Protein AF-A0A0D0A7J7-F1 (afdb_monomer_lite)

Secondary structure (DSSP, 8-state):
---HHHHHHHHHHIIIII--S-HHHHHHHHHHHHTTTHHHHHHHTT--S--HHHHHHHHHHHHHHHHHHH-

Organism: NCBI:txid930992

Structure (mmCIF, N/CA/C/O backbone):
data_AF-A0A0D0A7J7-F1
#
_entry.id   AF-A0A0D0A7J7-F1
#
loop_
_atom_site.group_PDB
_atom_site.id
_atom_site.type_symbol
_atom_site.label_atom_id
_atom_site.label_alt_id
_atom_site.label_comp_id
_atom_site.label_asym_id
_atom_site.label_entity_id
_atom_site.label_seq_id
_atom_site.pdbx_PDB_ins_code
_atom_site.Cartn_x
_atom_site.Cartn_y
_atom_site.Cartn_z
_atom_site.occupancy
_atom_site.B_iso_or_equiv
_atom_site.auth_seq_id
_atom_site.auth_comp_id
_atom_site.auth_asym_id
_atom_site.auth_atom_id
_atom_site.pdbx_PDB_model_num
ATOM 1 N N . MET A 1 1 ? -5.245 11.294 -11.007 1.00 54.41 1 MET A N 1
ATOM 2 C CA . MET A 1 1 ? -4.995 11.836 -9.653 1.00 54.41 1 MET A CA 1
ATOM 3 C C . MET A 1 1 ? -4.378 10.704 -8.855 1.00 54.41 1 MET A C 1
ATOM 5 O O . MET A 1 1 ? -4.944 9.626 -8.900 1.00 54.41 1 MET A O 1
ATOM 9 N N . GLN A 1 2 ? -3.210 10.898 -8.242 1.00 62.16 2 GLN A N 1
ATOM 10 C CA . GLN A 1 2 ? -2.585 9.878 -7.390 1.00 62.16 2 GLN A CA 1
ATOM 11 C C . GLN A 1 2 ? -3.134 10.045 -5.974 1.00 62.16 2 GLN A C 1
ATOM 13 O O . GLN A 1 2 ? -2.855 11.052 -5.324 1.00 62.16 2 GLN A O 1
ATOM 18 N N . THR A 1 3 ? -3.971 9.108 -5.540 1.00 80.62 3 THR A N 1
ATOM 19 C CA . THR A 1 3 ? -4.662 9.152 -4.238 1.00 80.62 3 THR A CA 1
ATOM 20 C C . THR A 1 3 ? -4.087 8.166 -3.224 1.00 80.62 3 THR A C 1
ATOM 22 O O . THR A 1 3 ? -4.462 8.213 -2.053 1.00 80.62 3 THR A O 1
ATOM 25 N N . GLY A 1 4 ? -3.126 7.337 -3.636 1.00 85.94 4 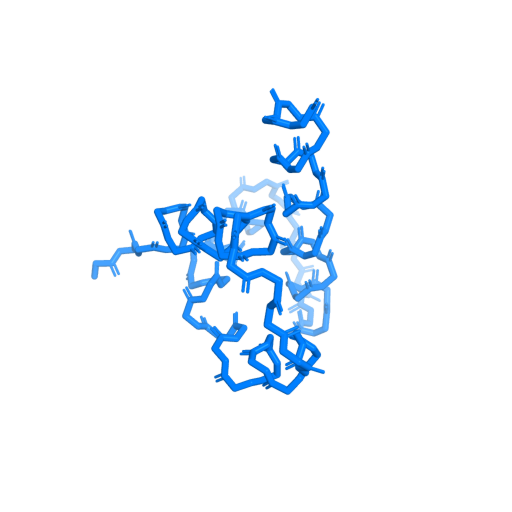GLY A N 1
ATOM 26 C CA . GLY A 1 4 ? -2.505 6.282 -2.844 1.00 85.94 4 GLY A CA 1
ATOM 27 C C . GLY A 1 4 ? -2.036 6.703 -1.450 1.00 85.94 4 GLY A C 1
ATOM 28 O O . GLY A 1 4 ? -2.359 5.996 -0.500 1.00 85.94 4 GLY A O 1
ATOM 29 N N . PRO A 1 5 ? -1.357 7.853 -1.246 1.00 89.38 5 PRO A N 1
ATOM 30 C CA . PRO A 1 5 ? -0.975 8.289 0.098 1.00 89.38 5 PRO A CA 1
ATOM 31 C C . PRO A 1 5 ? -2.175 8.477 1.032 1.00 89.38 5 PRO A C 1
ATOM 33 O O . PRO A 1 5 ? -2.196 7.891 2.108 1.00 89.38 5 PRO A O 1
ATOM 36 N N . GLY A 1 6 ? -3.202 9.210 0.592 1.00 90.50 6 GLY A N 1
ATOM 37 C CA . GLY A 1 6 ? -4.397 9.449 1.404 1.00 90.50 6 GLY A CA 1
ATOM 38 C C . GLY A 1 6 ? -5.225 8.182 1.622 1.00 90.50 6 GLY A C 1
ATOM 39 O O . GLY A 1 6 ? -5.784 7.989 2.696 1.00 90.50 6 GLY A O 1
ATOM 40 N N . LEU A 1 7 ? -5.266 7.280 0.635 1.00 92.88 7 LEU A N 1
ATOM 41 C CA . LEU A 1 7 ? -5.925 5.983 0.786 1.00 92.88 7 LEU A CA 1
ATOM 42 C C . LEU A 1 7 ? -5.188 5.066 1.768 1.00 92.88 7 LEU A C 1
ATOM 44 O O . LEU A 1 7 ? -5.848 4.353 2.516 1.00 92.88 7 LEU A O 1
ATOM 48 N N . ARG A 1 8 ? -3.849 5.106 1.818 1.00 94.19 8 ARG A N 1
ATOM 49 C CA . ARG A 1 8 ? -3.065 4.394 2.842 1.00 94.19 8 ARG A CA 1
ATOM 50 C C . ARG A 1 8 ? -3.362 4.921 4.242 1.00 94.19 8 ARG A C 1
ATOM 52 O O . ARG A 1 8 ? -3.591 4.113 5.137 1.00 94.19 8 ARG A O 1
ATOM 59 N N . ASP A 1 9 ? -3.422 6.239 4.418 1.00 92.38 9 ASP A N 1
ATOM 60 C CA . ASP A 1 9 ? -3.756 6.852 5.711 1.00 92.38 9 ASP A CA 1
ATOM 61 C C . ASP A 1 9 ? -5.187 6.499 6.150 1.00 92.38 9 ASP A C 1
ATOM 63 O O . ASP A 1 9 ? -5.426 6.128 7.303 1.00 92.38 9 ASP A O 1
ATOM 67 N N . LEU A 1 10 ? -6.145 6.542 5.217 1.00 92.88 10 LEU A N 1
ATOM 68 C CA . LEU A 1 10 ? -7.528 6.142 5.471 1.00 92.88 10 LEU A CA 1
ATOM 69 C C . LEU A 1 10 ? -7.619 4.657 5.841 1.00 92.88 10 LEU A C 1
ATOM 71 O O . LEU A 1 10 ? -8.287 4.304 6.809 1.00 92.88 10 LEU A O 1
ATOM 75 N N . PHE A 1 11 ? -6.933 3.788 5.099 1.00 94.25 11 PHE A N 1
ATOM 76 C CA . PHE A 1 11 ? -6.910 2.357 5.379 1.00 94.25 11 PHE A CA 1
ATOM 77 C C . PHE A 1 11 ? -6.282 2.069 6.752 1.00 94.25 11 PHE A C 1
ATOM 79 O O . PHE A 1 11 ? -6.865 1.330 7.539 1.00 94.25 11 PHE A O 1
ATOM 86 N N . ALA A 1 12 ? -5.165 2.720 7.098 1.00 93.75 12 ALA A N 1
ATOM 87 C CA . ALA A 1 12 ? -4.557 2.622 8.427 1.00 93.75 12 ALA A CA 1
ATOM 88 C C . ALA A 1 12 ? -5.514 3.081 9.540 1.00 93.75 12 ALA A C 1
ATOM 90 O O . ALA A 1 12 ? -5.650 2.410 10.560 1.00 93.75 12 ALA A O 1
ATOM 91 N N . THR A 1 13 ? -6.236 4.181 9.315 1.00 92.88 13 THR A N 1
ATOM 92 C CA . THR A 1 13 ? -7.273 4.679 10.233 1.00 92.88 13 THR A CA 1
ATOM 93 C C . THR A 1 13 ? -8.378 3.637 10.431 1.00 92.88 13 THR A C 1
ATOM 95 O O . THR A 1 13 ? -8.768 3.363 11.565 1.00 92.88 13 THR A O 1
ATOM 98 N N . MET A 1 14 ? -8.857 2.998 9.357 1.00 92.62 14 MET A N 1
ATOM 99 C CA . MET A 1 14 ? -9.849 1.924 9.477 1.00 92.62 14 MET A CA 1
ATOM 100 C C . MET A 1 14 ? -9.316 0.752 10.306 1.00 92.62 14 MET A C 1
ATOM 102 O O . MET A 1 14 ? -10.037 0.245 11.163 1.00 92.62 14 MET A O 1
ATOM 106 N N . LEU A 1 15 ? -8.062 0.343 10.092 1.00 92.25 15 LEU A N 1
ATOM 107 C CA . LEU A 1 15 ? -7.447 -0.741 10.861 1.00 92.25 15 LEU A CA 1
ATOM 108 C C . LEU A 1 15 ? -7.355 -0.415 12.359 1.00 92.25 15 LEU A C 1
ATOM 110 O O . LEU A 1 15 ? -7.684 -1.272 13.173 1.00 92.25 15 LEU A O 1
ATOM 114 N N . LEU A 1 16 ? -6.953 0.809 12.716 1.00 91.12 16 LEU A N 1
ATOM 115 C CA . LEU A 1 16 ? -6.752 1.223 14.110 1.00 91.12 16 LEU A CA 1
ATOM 116 C C . LEU A 1 16 ? -8.058 1.480 14.867 1.00 91.12 16 LEU A C 1
ATOM 118 O O . LEU A 1 16 ? -8.166 1.145 16.043 1.00 91.12 16 LEU A O 1
ATOM 122 N N . PHE A 1 17 ? -9.041 2.107 14.219 1.00 91.44 17 PHE A N 1
ATOM 123 C CA . PHE A 1 17 ? -10.223 2.616 14.920 1.00 91.44 17 PHE A CA 1
ATOM 124 C C . PHE A 1 17 ? -11.492 1.823 14.615 1.00 91.44 17 PHE A C 1
ATOM 126 O O . PHE A 1 17 ? -12.360 1.703 15.478 1.00 91.44 17 PHE A O 1
ATOM 133 N N . CYS A 1 18 ? -11.614 1.257 13.414 1.00 90.19 18 CYS A N 1
ATOM 134 C CA . CYS A 1 18 ? -12.835 0.578 12.980 1.00 90.19 18 CYS A CA 1
ATOM 135 C C . CYS A 1 18 ? -12.772 -0.945 13.126 1.00 90.19 18 CYS A C 1
ATOM 137 O O . CYS A 1 18 ? -13.823 -1.574 13.052 1.00 90.19 18 CYS A O 1
ATOM 139 N N . HIS A 1 19 ? -11.581 -1.522 13.340 1.00 86.81 19 HIS A N 1
ATOM 140 C CA . HIS A 1 19 ? -11.365 -2.962 13.541 1.00 86.81 19 HIS A CA 1
ATOM 141 C C . HIS A 1 19 ? -12.166 -3.821 12.543 1.00 86.81 19 HIS A C 1
ATOM 143 O O . HIS A 1 19 ? -13.041 -4.595 12.950 1.00 86.81 19 HIS A O 1
ATOM 149 N N . PRO A 1 20 ? -11.936 -3.656 11.224 1.00 90.69 20 PRO A N 1
ATOM 150 C CA . PRO A 1 20 ? -12.697 -4.376 10.213 1.00 90.69 20 PRO A CA 1
ATOM 151 C C . PRO A 1 20 ? -12.588 -5.883 10.445 1.00 90.69 20 PRO A C 1
ATOM 153 O O . PRO A 1 20 ? -11.520 -6.392 10.770 1.00 90.69 20 PRO A O 1
ATOM 156 N N . SER A 1 21 ? -13.685 -6.614 10.243 1.00 91.44 21 SER A N 1
ATOM 157 C CA . SER A 1 21 ? -13.712 -8.058 10.510 1.00 91.44 21 SER A CA 1
ATOM 158 C C . SER A 1 21 ? -12.814 -8.876 9.572 1.00 91.44 21 SER A C 1
ATOM 160 O O . SER A 1 21 ? -12.463 -9.997 9.918 1.00 91.44 21 SER A O 1
ATOM 162 N N . GLN A 1 22 ? -12.484 -8.341 8.388 1.00 92.88 22 GLN A N 1
ATOM 163 C CA . GLN A 1 22 ? -11.684 -8.995 7.340 1.00 92.88 22 GLN A CA 1
ATOM 164 C C . GLN A 1 22 ? -10.776 -7.968 6.623 1.00 92.88 22 GLN A C 1
ATOM 166 O O . GLN A 1 22 ? -11.054 -7.575 5.481 1.00 92.88 22 GLN A O 1
ATOM 171 N N . PRO A 1 23 ? -9.723 -7.452 7.284 1.00 91.94 23 PRO A N 1
ATOM 172 C CA . PRO A 1 23 ? -8.821 -6.451 6.707 1.00 91.94 23 PRO A CA 1
ATOM 173 C C . PRO A 1 23 ? -8.097 -6.940 5.444 1.00 91.94 23 PRO A C 1
ATOM 175 O O . PRO A 1 23 ? -7.835 -6.154 4.536 1.00 91.94 23 PRO A O 1
ATOM 178 N N . GLU A 1 24 ? -7.809 -8.235 5.348 1.00 93.50 24 GLU A N 1
ATOM 179 C CA . GLU A 1 24 ? -7.152 -8.873 4.208 1.00 93.50 24 GLU A CA 1
ATOM 180 C C . GLU A 1 24 ? -8.014 -8.869 2.940 1.00 93.50 24 GLU A C 1
ATOM 182 O O . GLU A 1 24 ? -7.495 -8.693 1.834 1.00 93.50 24 GLU A O 1
ATOM 187 N N . VAL A 1 25 ? -9.336 -9.014 3.086 1.00 95.00 25 VAL A N 1
ATOM 188 C CA . VAL A 1 25 ? -10.274 -8.934 1.959 1.00 95.00 25 VAL A CA 1
ATOM 189 C C . VAL A 1 25 ? -10.321 -7.504 1.436 1.00 95.00 25 VAL A C 1
ATOM 191 O O . VAL A 1 25 ? -10.175 -7.292 0.232 1.00 95.00 25 VAL A O 1
ATOM 194 N N . LEU A 1 26 ? -10.429 -6.535 2.349 1.00 93.12 26 LEU A N 1
ATOM 195 C CA . LEU A 1 26 ? -10.443 -5.114 2.015 1.00 93.12 26 LEU A CA 1
ATOM 196 C C . LEU A 1 26 ? -9.127 -4.686 1.349 1.00 93.12 26 LEU A C 1
ATOM 198 O O . LEU A 1 26 ? -9.135 -3.991 0.336 1.00 93.12 26 LEU A O 1
ATOM 202 N N . TRP A 1 27 ? -7.987 -5.157 1.861 1.00 94.75 27 TRP A N 1
ATOM 203 C CA . TRP A 1 27 ? -6.693 -4.938 1.223 1.00 94.75 27 TRP A CA 1
ATOM 204 C C . TRP A 1 27 ? -6.668 -5.498 -0.200 1.00 94.75 27 TRP A C 1
ATOM 206 O O . TRP A 1 27 ? -6.332 -4.777 -1.133 1.00 94.75 27 TRP A O 1
ATOM 216 N N . ARG A 1 28 ? -7.048 -6.765 -0.402 1.00 94.44 28 ARG A N 1
ATOM 217 C CA . ARG A 1 28 ? -7.010 -7.401 -1.729 1.00 94.44 28 ARG A CA 1
ATOM 218 C C . ARG A 1 28 ? -7.879 -6.672 -2.756 1.00 94.44 28 ARG A C 1
ATOM 220 O O . ARG A 1 28 ? -7.489 -6.600 -3.918 1.00 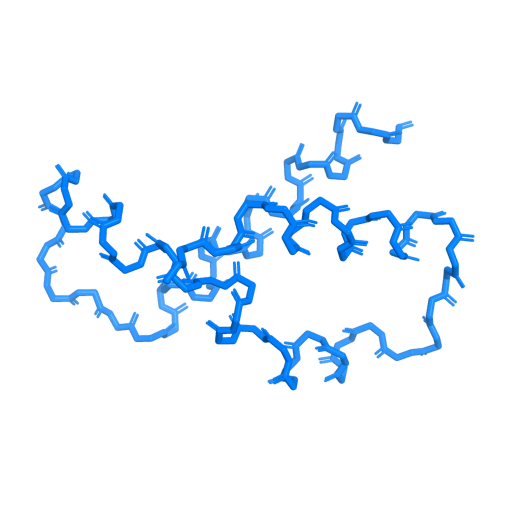94.44 28 ARG A O 1
ATOM 227 N N . GLU A 1 29 ? -9.021 -6.144 -2.331 1.00 94.62 29 GLU A N 1
ATOM 228 C CA . GLU A 1 29 ? -9.943 -5.398 -3.188 1.00 94.62 29 GLU A CA 1
ATOM 229 C C . GLU A 1 29 ? -9.393 -4.013 -3.564 1.00 94.62 29 GLU A C 1
ATOM 231 O O . GLU A 1 29 ? -9.416 -3.634 -4.734 1.00 94.62 29 GLU A O 1
ATOM 236 N N . PHE A 1 30 ? -8.821 -3.279 -2.603 1.00 92.88 30 PHE A N 1
ATOM 237 C CA . PHE A 1 30 ? -8.427 -1.879 -2.800 1.00 92.88 30 PHE A CA 1
ATOM 238 C C . PHE A 1 30 ? -6.922 -1.647 -3.009 1.00 92.88 30 PHE A C 1
ATOM 240 O O . PHE A 1 30 ? -6.527 -0.521 -3.319 1.00 92.88 30 PHE A O 1
ATOM 247 N N . ARG A 1 31 ? -6.062 -2.672 -2.911 1.00 93.75 31 ARG A N 1
ATOM 248 C CA . ARG A 1 31 ? -4.588 -2.547 -3.003 1.00 93.75 31 ARG A CA 1
ATOM 249 C C . ARG A 1 31 ? -4.096 -1.810 -4.247 1.00 93.75 31 ARG A C 1
ATOM 251 O O . ARG A 1 31 ? -3.125 -1.068 -4.153 1.00 93.75 31 ARG A O 1
ATOM 258 N N . HIS A 1 32 ? -4.774 -1.954 -5.389 1.00 93.12 32 HIS A N 1
ATOM 259 C CA . HIS A 1 32 ? -4.413 -1.242 -6.620 1.00 93.12 32 HIS A CA 1
ATOM 260 C C . HIS A 1 32 ? -4.590 0.276 -6.484 1.00 93.12 32 HIS A C 1
ATOM 262 O O . HIS A 1 32 ? -3.754 1.034 -6.965 1.00 93.12 32 HIS A O 1
ATOM 268 N N . HIS A 1 33 ? -5.640 0.723 -5.792 1.00 92.44 33 HIS A N 1
ATOM 269 C CA . HIS A 1 33 ? -5.876 2.141 -5.518 1.00 92.44 33 HIS A CA 1
ATOM 270 C C . HIS A 1 33 ? -4.974 2.653 -4.395 1.00 92.44 33 HIS A C 1
ATOM 272 O O . HIS A 1 33 ? -4.394 3.730 -4.498 1.00 92.44 33 HIS A O 1
ATOM 278 N N . ILE A 1 34 ? -4.794 1.847 -3.347 1.00 93.25 34 ILE A N 1
ATOM 279 C CA . ILE A 1 34 ? -3.914 2.164 -2.218 1.00 93.25 34 ILE A CA 1
ATOM 280 C C . ILE A 1 34 ? -2.449 2.310 -2.676 1.00 93.25 34 ILE A C 1
ATOM 282 O O . ILE A 1 34 ? -1.688 3.077 -2.086 1.00 93.25 34 ILE A O 1
ATOM 286 N N . CYS A 1 35 ? -2.051 1.611 -3.742 1.00 94.06 35 CYS A N 1
ATOM 287 C CA . CYS A 1 35 ? -0.690 1.608 -4.280 1.00 94.06 35 CYS A CA 1
ATOM 288 C C . CYS A 1 35 ? -0.536 2.363 -5.616 1.00 94.06 35 CYS A C 1
ATOM 290 O O . CYS A 1 35 ? 0.497 2.209 -6.273 1.00 94.06 35 CYS A O 1
ATOM 292 N N . ASP A 1 36 ? -1.522 3.174 -6.023 1.00 91.25 36 ASP A N 1
ATOM 293 C CA . ASP A 1 36 ? -1.585 3.806 -7.356 1.00 91.25 36 ASP A CA 1
ATOM 294 C C . ASP A 1 36 ? -0.362 4.685 -7.705 1.00 91.25 36 ASP A C 1
ATOM 296 O O . ASP A 1 36 ? 0.010 4.849 -8.869 1.00 91.25 36 ASP A O 1
ATOM 300 N N . ASP A 1 37 ? 0.309 5.222 -6.690 1.00 92.31 37 ASP A N 1
ATOM 301 C CA . ASP A 1 37 ? 1.467 6.098 -6.798 1.00 92.31 37 ASP A CA 1
ATOM 302 C C . ASP A 1 37 ? 2.803 5.358 -6.674 1.00 92.31 37 ASP A C 1
ATOM 304 O O . ASP A 1 37 ? 3.848 5.888 -7.069 1.00 92.31 37 ASP A O 1
ATOM 308 N N . LEU A 1 38 ? 2.793 4.133 -6.143 1.00 90.56 38 LEU A N 1
ATOM 309 C CA . LEU A 1 38 ? 4.010 3.407 -5.780 1.00 90.56 38 LEU A CA 1
ATOM 310 C C . LEU A 1 38 ? 4.795 2.950 -7.001 1.00 90.56 38 LEU A C 1
ATOM 312 O O . LEU A 1 38 ? 6.018 3.055 -6.995 1.00 90.56 38 LEU A O 1
ATOM 316 N N . ALA A 1 39 ? 4.112 2.544 -8.073 1.00 88.38 39 ALA A N 1
ATOM 317 C CA . ALA A 1 39 ? 4.763 2.179 -9.330 1.00 88.38 39 ALA A CA 1
ATOM 318 C C . ALA A 1 39 ? 5.639 3.325 -9.866 1.00 88.38 39 ALA A C 1
ATOM 320 O O . ALA A 1 39 ? 6.798 3.124 -10.231 1.00 88.38 39 ALA A O 1
ATOM 321 N N . TYR A 1 40 ? 5.102 4.549 -9.871 1.00 88.56 40 TYR A N 1
ATOM 322 C CA . TYR A 1 40 ? 5.831 5.735 -10.316 1.00 88.56 40 TYR A CA 1
ATOM 323 C C . TYR A 1 40 ? 6.974 6.090 -9.359 1.00 88.56 40 TYR A C 1
ATOM 325 O O . TYR A 1 40 ? 8.096 6.337 -9.801 1.00 88.56 40 TYR A O 1
ATOM 333 N N . ARG A 1 41 ? 6.719 6.061 -8.045 1.00 88.69 41 ARG A N 1
ATOM 334 C CA . ARG A 1 41 ? 7.741 6.346 -7.028 1.00 88.69 41 ARG A CA 1
ATOM 335 C C . ARG A 1 41 ? 8.912 5.372 -7.107 1.00 88.69 41 ARG A C 1
ATOM 337 O O . ARG A 1 41 ? 10.057 5.811 -7.132 1.00 88.69 41 ARG A O 1
AT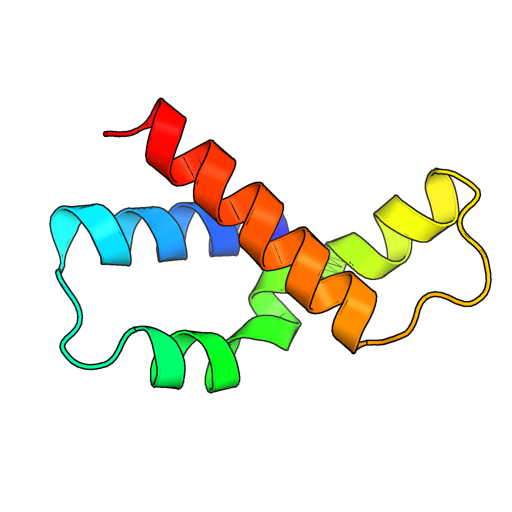OM 344 N N . LEU A 1 42 ? 8.648 4.073 -7.199 1.00 88.88 42 LEU A N 1
ATOM 345 C CA . LEU A 1 42 ? 9.688 3.048 -7.282 1.00 88.88 42 LEU A CA 1
ATOM 346 C C . LEU A 1 42 ? 10.533 3.205 -8.555 1.00 88.88 42 LEU A C 1
ATOM 348 O O . LEU A 1 42 ? 11.760 3.162 -8.469 1.00 88.88 42 LEU A O 1
ATOM 352 N N . ARG A 1 43 ? 9.907 3.509 -9.701 1.00 88.56 43 ARG A N 1
ATOM 353 C CA . ARG A 1 43 ? 10.632 3.839 -10.941 1.00 88.56 43 ARG A CA 1
ATOM 354 C C . ARG A 1 43 ? 11.496 5.090 -10.793 1.00 88.56 43 ARG A C 1
ATOM 356 O O . ARG A 1 43 ? 12.648 5.081 -11.207 1.00 88.56 43 ARG A O 1
ATOM 363 N N . SER A 1 44 ? 10.983 6.145 -10.152 1.00 88.00 44 SER A N 1
ATOM 364 C CA . SER A 1 44 ? 11.762 7.370 -9.896 1.00 88.00 44 SER A CA 1
ATOM 365 C C . SER A 1 44 ? 12.961 7.151 -8.963 1.00 88.00 44 SER A C 1
ATOM 367 O O . SER A 1 44 ? 13.930 7.898 -9.028 1.00 88.00 44 SER A O 1
ATOM 369 N N . MET A 1 45 ? 12.931 6.096 -8.141 1.00 87.50 45 MET A N 1
ATOM 370 C CA . MET A 1 45 ? 14.055 5.659 -7.304 1.00 87.50 45 MET A CA 1
ATOM 371 C C . MET A 1 45 ? 15.050 4.751 -8.051 1.00 87.50 45 MET A C 1
ATOM 373 O O . MET A 1 45 ? 15.932 4.171 -7.423 1.00 87.50 45 MET A O 1
ATOM 377 N N . GLY A 1 46 ? 14.911 4.601 -9.372 1.00 87.94 46 GLY A N 1
ATOM 378 C CA . GLY A 1 46 ? 15.802 3.788 -10.202 1.00 87.94 46 GLY A CA 1
ATOM 379 C C . GLY A 1 46 ? 15.546 2.284 -10.109 1.00 87.94 46 GLY A C 1
ATOM 380 O O . GLY A 1 46 ? 16.398 1.500 -10.520 1.00 87.94 46 GLY A O 1
ATOM 381 N N . ARG A 1 47 ? 14.396 1.853 -9.567 1.00 85.25 47 ARG A N 1
ATOM 382 C CA . ARG A 1 47 ? 14.000 0.443 -9.633 1.00 85.25 47 ARG A CA 1
ATOM 383 C C . ARG A 1 47 ? 13.341 0.162 -10.976 1.00 85.25 47 ARG A C 1
ATOM 385 O O . ARG A 1 47 ? 12.226 0.606 -11.247 1.00 85.25 47 ARG A O 1
ATOM 392 N N . GLU A 1 48 ? 14.046 -0.582 -11.811 1.00 81.19 48 GLU A N 1
ATOM 393 C CA . GLU A 1 48 ? 13.531 -1.107 -13.070 1.00 81.19 48 GLU A CA 1
ATOM 394 C C . GLU A 1 48 ? 12.947 -2.512 -12.850 1.00 81.19 48 GLU A C 1
ATOM 396 O O . GLU A 1 48 ? 13.319 -3.203 -11.905 1.00 81.19 48 GLU A O 1
ATOM 401 N N . HIS A 1 49 ? 12.006 -2.924 -13.705 1.00 83.56 49 HIS A N 1
ATOM 402 C CA . HIS A 1 49 ? 11.406 -4.272 -13.701 1.00 83.56 49 HIS A CA 1
AT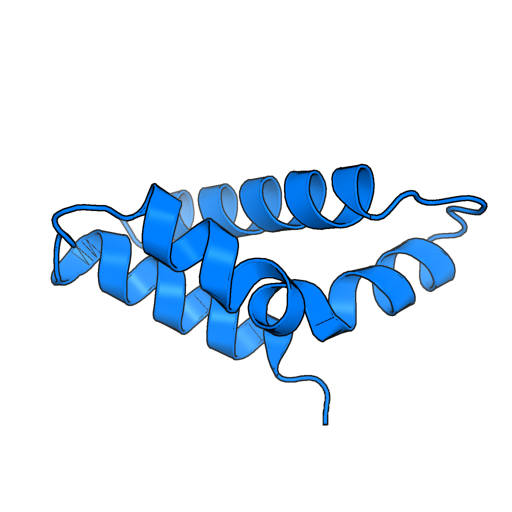OM 403 C C . HIS A 1 49 ? 10.664 -4.653 -12.400 1.00 83.56 49 HIS A C 1
ATOM 405 O O . HIS A 1 49 ? 10.686 -5.802 -11.975 1.00 83.56 49 HIS A O 1
ATOM 411 N N . ILE A 1 50 ? 9.983 -3.692 -11.776 1.00 87.81 50 ILE A N 1
ATOM 412 C CA . ILE A 1 50 ? 9.173 -3.924 -10.571 1.00 87.81 50 ILE A CA 1
ATOM 413 C C . ILE A 1 50 ? 7.911 -4.716 -10.948 1.00 87.81 50 ILE A C 1
ATOM 415 O O . ILE A 1 50 ? 7.162 -4.282 -11.831 1.00 87.81 50 ILE A O 1
ATOM 419 N N . SER A 1 51 ? 7.667 -5.840 -10.275 1.00 91.56 51 SER A N 1
ATOM 420 C CA . SER A 1 51 ? 6.427 -6.608 -10.420 1.00 91.56 51 SER A CA 1
ATOM 421 C C . SER A 1 51 ? 5.270 -5.961 -9.648 1.00 91.56 51 SER A C 1
ATOM 423 O O . SER A 1 51 ? 5.472 -5.112 -8.782 1.00 91.56 51 SER A O 1
ATOM 425 N N . GLU A 1 52 ? 4.029 -6.357 -9.934 1.00 90.44 52 GLU A N 1
ATOM 426 C CA . GLU A 1 52 ? 2.888 -5.879 -9.140 1.00 90.44 52 GLU A CA 1
ATOM 427 C C . GLU A 1 52 ? 2.961 -6.335 -7.676 1.00 90.44 52 GLU A C 1
ATOM 429 O O . GLU A 1 52 ? 2.571 -5.583 -6.785 1.00 90.44 52 GLU A O 1
ATOM 434 N N . GLU A 1 53 ? 3.510 -7.522 -7.413 1.00 91.69 53 GLU A N 1
ATOM 435 C CA . GLU A 1 53 ? 3.699 -8.025 -6.049 1.00 91.69 53 GLU A CA 1
ATOM 436 C C . GLU A 1 53 ? 4.685 -7.156 -5.265 1.00 91.69 53 GLU A C 1
ATOM 438 O O . GLU A 1 53 ? 4.356 -6.730 -4.162 1.00 91.69 53 GLU A O 1
ATOM 443 N N . ASP A 1 54 ? 5.806 -6.753 -5.874 1.00 91.19 54 ASP A N 1
ATOM 444 C CA . ASP A 1 54 ? 6.767 -5.835 -5.243 1.00 91.19 54 ASP A CA 1
ATOM 445 C C . ASP A 1 54 ? 6.122 -4.492 -4.852 1.00 91.19 54 ASP A C 1
ATOM 447 O O . ASP A 1 54 ? 6.470 -3.883 -3.835 1.00 91.19 54 ASP A O 1
ATOM 451 N N . ILE A 1 55 ? 5.181 -4.003 -5.668 1.00 93.31 55 ILE A N 1
ATOM 452 C CA . ILE A 1 55 ? 4.436 -2.767 -5.395 1.00 93.31 55 ILE A CA 1
ATOM 453 C C . ILE A 1 55 ? 3.521 -2.973 -4.185 1.00 93.31 55 ILE A C 1
ATOM 455 O O . ILE A 1 55 ? 3.491 -2.115 -3.299 1.00 93.31 55 ILE A O 1
ATOM 459 N N . PHE A 1 56 ? 2.781 -4.083 -4.127 1.00 94.44 56 PHE A N 1
ATOM 460 C CA . PHE A 1 56 ? 1.878 -4.363 -3.009 1.00 94.44 56 PHE A CA 1
ATOM 461 C C . PHE A 1 56 ? 2.628 -4.629 -1.709 1.00 94.44 56 PHE A C 1
ATOM 463 O O . PHE A 1 56 ? 2.219 -4.106 -0.673 1.00 94.44 56 PHE A O 1
ATOM 470 N N . ASP A 1 57 ? 3.744 -5.349 -1.764 1.00 93.75 57 ASP A N 1
ATOM 471 C CA . ASP A 1 57 ? 4.611 -5.588 -0.611 1.00 93.75 57 ASP A CA 1
ATOM 472 C C . ASP A 1 57 ? 5.174 -4.272 -0.074 1.00 93.75 57 ASP A C 1
ATOM 474 O O . ASP A 1 57 ? 5.125 -3.997 1.128 1.00 93.75 57 ASP A O 1
ATOM 478 N N . TYR A 1 58 ? 5.629 -3.389 -0.967 1.00 93.56 58 TYR A N 1
ATOM 479 C CA . TYR A 1 58 ? 6.056 -2.053 -0.569 1.00 93.56 58 TYR A CA 1
ATOM 480 C C . TYR A 1 58 ? 4.899 -1.218 0.003 1.00 93.56 58 TYR A C 1
ATOM 482 O O . TYR A 1 58 ? 5.089 -0.455 0.953 1.00 93.56 58 TYR A O 1
ATOM 490 N N . GLY A 1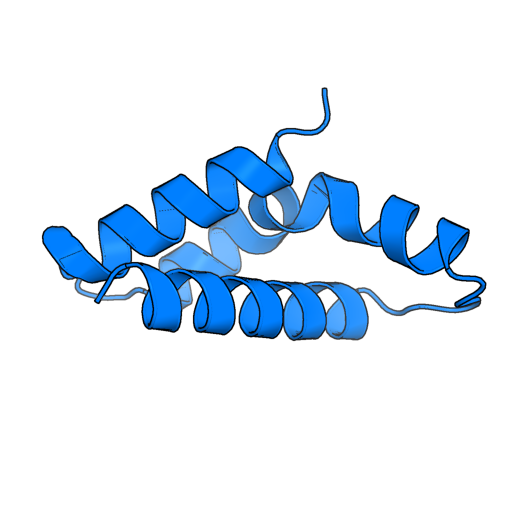 59 ? 3.688 -1.379 -0.532 1.00 94.31 59 GLY A N 1
ATOM 491 C CA . GLY A 1 59 ? 2.474 -0.763 -0.004 1.00 94.31 59 GLY A CA 1
ATOM 492 C C . GLY A 1 59 ? 2.152 -1.204 1.423 1.00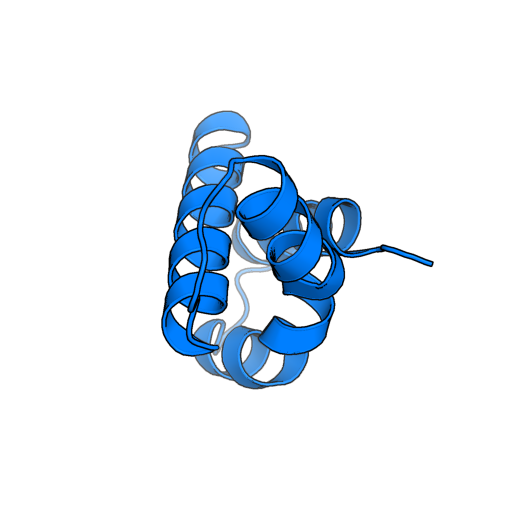 94.31 59 GLY A C 1
ATOM 493 O O . GLY A 1 59 ? 1.887 -0.347 2.267 1.00 94.31 59 GLY A O 1
ATOM 494 N N . LEU A 1 60 ? 2.241 -2.506 1.712 1.00 94.94 60 LEU A N 1
ATOM 495 C CA . LEU A 1 60 ? 2.073 -3.057 3.061 1.00 94.94 60 LEU A CA 1
ATOM 496 C C . LEU A 1 60 ? 3.142 -2.534 4.023 1.00 94.94 60 LEU A C 1
ATOM 498 O O . LEU A 1 60 ? 2.815 -2.120 5.131 1.00 94.94 60 LEU A O 1
ATOM 502 N N . PHE A 1 61 ? 4.400 -2.462 3.586 1.00 94.56 61 PHE A N 1
ATOM 503 C CA . PHE A 1 61 ? 5.484 -1.886 4.383 1.00 94.56 61 PHE A CA 1
ATOM 504 C C . PHE A 1 61 ? 5.239 -0.411 4.742 1.00 94.56 61 PHE A C 1
ATOM 506 O O . PHE A 1 61 ? 5.494 0.025 5.867 1.00 94.56 61 PHE A O 1
ATOM 513 N N . LEU A 1 62 ? 4.741 0.391 3.796 1.00 94.06 62 LEU A N 1
ATOM 514 C CA . LEU A 1 62 ? 4.369 1.778 4.080 1.00 94.06 62 LEU A CA 1
ATOM 515 C C . LEU A 1 62 ? 3.186 1.861 5.043 1.00 94.06 62 LEU A C 1
ATOM 517 O O . LEU A 1 62 ? 3.180 2.726 5.916 1.00 94.06 62 LEU A O 1
ATOM 521 N N . LEU A 1 63 ? 2.210 0.968 4.894 1.00 93.94 63 LEU A N 1
ATOM 522 C CA . LEU A 1 63 ? 1.057 0.901 5.776 1.00 93.94 63 LEU A CA 1
ATOM 523 C C . LEU A 1 63 ? 1.466 0.558 7.213 1.00 93.94 63 LEU A C 1
ATOM 525 O O . LEU A 1 63 ? 1.049 1.246 8.139 1.00 93.94 63 LEU A O 1
ATOM 529 N N . GLU A 1 64 ? 2.335 -0.433 7.400 1.00 94.00 64 GLU A N 1
ATOM 530 C CA . GLU A 1 64 ? 2.899 -0.778 8.708 1.00 94.00 64 GLU A CA 1
ATOM 531 C C . GLU A 1 64 ? 3.583 0.433 9.356 1.00 94.00 64 GLU A C 1
ATOM 533 O O . GLU A 1 64 ? 3.350 0.737 10.525 1.00 94.00 64 GLU A O 1
ATOM 538 N N . LYS A 1 65 ? 4.366 1.195 8.583 1.00 94.19 65 LYS A N 1
ATOM 539 C CA . LYS A 1 65 ? 4.993 2.429 9.076 1.00 94.19 65 LYS A CA 1
ATOM 540 C C . LYS A 1 65 ? 3.994 3.502 9.491 1.00 94.19 65 LYS A C 1
ATOM 542 O O . LYS A 1 65 ? 4.300 4.277 10.394 1.00 94.19 65 LYS A O 1
ATOM 547 N N . ILE A 1 66 ? 2.850 3.601 8.817 1.00 92.81 66 ILE A N 1
ATOM 548 C CA . ILE A 1 66 ? 1.781 4.529 9.207 1.00 92.81 66 ILE A CA 1
ATOM 549 C C . ILE A 1 66 ? 1.167 4.053 10.524 1.00 92.81 66 ILE A C 1
ATOM 551 O O . ILE A 1 66 ? 1.083 4.832 11.468 1.00 92.81 66 ILE A O 1
ATOM 555 N N . LEU A 1 67 ? 0.844 2.762 10.633 1.00 91.69 67 LEU A N 1
ATOM 556 C CA . LEU A 1 67 ? 0.291 2.171 11.853 1.00 91.69 67 LEU A CA 1
ATOM 557 C C . LEU A 1 67 ? 1.212 2.380 13.064 1.00 91.69 67 LEU A C 1
ATOM 559 O O . LEU A 1 67 ? 0.742 2.822 14.103 1.00 91.69 67 LEU A O 1
ATOM 563 N N . GLN A 1 68 ? 2.522 2.168 12.911 1.00 91.62 68 GLN A N 1
ATOM 564 C CA . GLN A 1 68 ? 3.520 2.398 13.969 1.00 91.62 68 GLN A CA 1
ATOM 565 C C . GLN A 1 68 ? 3.661 3.868 14.398 1.00 91.62 68 GLN A C 1
ATOM 567 O O . GLN A 1 68 ? 4.212 4.144 15.459 1.00 91.62 68 GLN A O 1
ATOM 572 N N . ARG A 1 69 ? 3.252 4.824 13.558 1.00 89.75 69 ARG A N 1
ATOM 573 C CA . ARG A 1 69 ? 3.285 6.258 13.890 1.00 89.75 69 ARG A CA 1
ATOM 574 C C . ARG A 1 69 ? 1.995 6.740 14.543 1.00 89.75 69 ARG A C 1
ATOM 576 O O . ARG A 1 69 ? 2.018 7.783 15.190 1.00 89.75 69 ARG A O 1
ATOM 583 N N . THR A 1 70 ? 0.883 6.057 14.282 1.00 80.69 70 THR A N 1
ATOM 584 C CA . THR A 1 70 ? -0.464 6.492 14.671 1.00 80.69 70 THR A CA 1
ATOM 585 C C . THR A 1 70 ? -1.027 5.709 15.863 1.00 80.69 70 THR A C 1
ATOM 587 O O . THR A 1 70 ? -1.915 6.232 16.534 1.00 80.69 70 THR A O 1
ATOM 590 N N . GLY A 1 71 ? -0.525 4.500 16.137 1.00 60.31 71 GLY A N 1
ATOM 591 C CA . GLY A 1 71 ? -0.786 3.737 17.367 1.00 60.31 71 GLY A CA 1
ATOM 592 C C . GLY A 1 71 ? 0.258 3.995 18.444 1.00 60.31 71 GLY A C 1
ATOM 593 O O . GLY A 1 71 ? -0.130 3.953 19.631 1.00 60.31 71 GLY A O 1
#

pLDDT: mean 89.83, std 7.31, range [54.41, 95.0]

Radius of gyration: 12.28 Å; chains: 1; bounding box: 30×21×31 Å

Sequence (71 aa):
MQTGPGLRDLFATMLLFCHPSQPEVLWREFRHHICDDLAYRLRSMGREHISEEDIFDYGLFLLEKILQRTG

Foldseek 3Di:
DQCLVVVLLVLLCCVPPVVDPCSPVVCVVCVCNNLVCQVVVCVVVVDPPDDPVNSSVVSVVVSVVSNVVPD